Protein AF-A0A2G9SJ31-F1 (afdb_monomer_lite)

Structure (mmCIF, N/CA/C/O backbone):
data_AF-A0A2G9SJ31-F1
#
_entry.id   AF-A0A2G9SJ31-F1
#
loop_
_atom_site.group_PDB
_atom_site.id
_atom_site.type_symbol
_atom_site.label_atom_id
_atom_site.label_alt_id
_atom_site.label_comp_id
_atom_site.label_asym_id
_atom_site.label_entity_id
_atom_site.label_seq_id
_atom_site.pdbx_PDB_ins_code
_atom_site.Cartn_x
_atom_site.Cartn_y
_atom_site.Cartn_z
_atom_site.occupancy
_atom_site.B_iso_or_equiv
_atom_site.auth_seq_id
_atom_site.auth_comp_id
_atom_site.auth_asym_id
_atom_site.auth_atom_id
_atom_site.pdbx_PDB_model_num
ATOM 1 N N . GLU A 1 1 ? -11.308 41.758 -22.521 1.00 38.72 1 GLU A N 1
ATOM 2 C CA . GLU A 1 1 ? -12.703 41.458 -22.892 1.00 38.72 1 GLU A CA 1
ATOM 3 C C . GLU A 1 1 ? -12.692 40.220 -23.776 1.00 38.72 1 GLU A C 1
ATOM 5 O O . GLU A 1 1 ? -11.863 40.145 -24.676 1.00 38.72 1 GLU A O 1
ATOM 10 N N . LEU A 1 2 ? -13.492 39.211 -23.414 1.00 48.94 2 LEU A N 1
ATOM 11 C CA . LEU A 1 2 ? -13.648 37.948 -24.140 1.00 48.94 2 LEU A CA 1
ATOM 12 C C . LEU A 1 2 ? -14.440 38.181 -25.431 1.00 48.94 2 LEU A C 1
ATOM 14 O O . LEU A 1 2 ? -15.495 38.807 -25.370 1.00 48.94 2 LEU A O 1
ATOM 18 N N . GLY A 1 3 ? -13.997 37.607 -26.551 1.00 57.50 3 GLY A N 1
ATOM 19 C CA . GLY A 1 3 ? -14.828 37.574 -27.757 1.00 57.50 3 GLY A CA 1
ATOM 20 C C . GLY A 1 3 ? -14.099 37.330 -29.072 1.00 57.50 3 GLY A C 1
ATOM 21 O O . GLY A 1 3 ? -14.359 38.058 -30.020 1.00 57.50 3 GLY A O 1
ATOM 22 N N . LYS A 1 4 ? -13.210 36.335 -29.156 1.00 60.62 4 LYS A N 1
ATOM 23 C CA . LYS A 1 4 ? -12.799 35.803 -30.465 1.00 60.62 4 LYS A CA 1
ATOM 24 C C . LYS A 1 4 ? -13.564 34.508 -30.725 1.00 60.62 4 LYS A C 1
ATOM 26 O O . LYS A 1 4 ? -13.595 33.638 -29.852 1.00 60.62 4 LYS A O 1
ATOM 31 N N . ASN A 1 5 ? -14.227 34.415 -31.878 1.00 63.75 5 ASN A N 1
ATOM 32 C CA . ASN A 1 5 ? -14.835 33.179 -32.364 1.00 63.75 5 ASN A CA 1
ATOM 33 C C . ASN A 1 5 ? -13.704 32.237 -32.826 1.00 63.75 5 ASN A C 1
ATOM 35 O O . ASN A 1 5 ? -12.638 32.695 -33.230 1.00 63.75 5 ASN A O 1
ATOM 39 N N . TRP A 1 6 ? -13.907 30.922 -32.756 1.00 59.88 6 TRP A N 1
ATOM 40 C CA . TRP A 1 6 ? -12.911 29.917 -33.155 1.00 59.88 6 TRP A CA 1
ATOM 41 C C . TRP A 1 6 ? -12.457 30.070 -34.615 1.00 59.88 6 TRP A C 1
ATOM 43 O O . TRP A 1 6 ? -11.331 29.715 -34.950 1.00 59.88 6 TRP A O 1
ATOM 53 N N . GLU A 1 7 ? -13.311 30.640 -35.463 1.00 57.91 7 GLU A N 1
ATOM 54 C CA . GLU A 1 7 ? -13.006 30.972 -36.860 1.00 57.91 7 GLU A CA 1
ATOM 55 C C . GLU A 1 7 ? -12.033 32.157 -36.987 1.00 57.91 7 GLU A C 1
ATOM 57 O O . GLU A 1 7 ? -11.194 32.163 -37.885 1.00 57.91 7 GLU A O 1
ATOM 62 N N . ASP A 1 8 ? -12.073 33.115 -36.054 1.00 60.56 8 ASP A N 1
ATOM 63 C CA . ASP A 1 8 ? -11.160 34.264 -36.046 1.00 60.56 8 ASP A CA 1
ATOM 64 C C . ASP A 1 8 ? -9.737 33.834 -35.666 1.00 60.56 8 ASP A C 1
ATOM 66 O O . ASP A 1 8 ? -8.768 34.332 -36.235 1.00 60.56 8 ASP A O 1
ATOM 70 N N . VAL A 1 9 ? -9.614 32.860 -34.754 1.00 61.62 9 VAL A N 1
ATOM 71 C CA . VAL A 1 9 ? -8.330 32.308 -34.279 1.00 61.62 9 VAL A CA 1
ATOM 72 C C . VAL A 1 9 ? -7.565 31.595 -35.401 1.00 61.62 9 VAL A C 1
ATOM 74 O O . VAL A 1 9 ? -6.343 31.637 -35.424 1.00 61.62 9 VAL A O 1
ATOM 77 N N . GLN A 1 10 ? -8.259 30.974 -36.361 1.00 58.94 10 GLN A N 1
ATOM 78 C CA . GLN A 1 10 ? -7.611 30.286 -37.491 1.00 58.94 10 GLN A CA 1
ATOM 79 C C . GLN A 1 10 ? -7.103 31.231 -38.584 1.00 58.94 10 GLN A C 1
ATOM 81 O O . GLN A 1 10 ? -6.327 30.816 -39.442 1.00 58.94 10 GLN A O 1
ATOM 86 N N . SER A 1 11 ? -7.581 32.475 -38.592 1.00 59.50 11 SER A N 1
ATOM 87 C CA . SER A 1 11 ? -7.219 33.473 -39.601 1.00 59.50 11 SER A CA 1
ATOM 88 C C . SER A 1 11 ? -6.016 34.332 -39.205 1.00 59.50 11 SER A C 1
ATOM 90 O O . SER A 1 11 ? -5.542 35.126 -40.020 1.00 59.50 11 SER A O 1
ATOM 92 N N . GLU A 1 12 ? -5.525 34.187 -37.970 1.00 59.38 12 GLU A N 1
ATOM 93 C CA . GLU A 1 12 ? -4.325 34.881 -37.514 1.00 59.38 12 GLU A CA 1
ATOM 94 C C . GLU A 1 12 ? -3.106 34.309 -38.260 1.00 59.38 12 GLU A C 1
ATOM 96 O O . GLU A 1 12 ? -2.851 33.109 -38.255 1.00 59.38 12 GLU A O 1
ATOM 101 N N . ASP A 1 13 ? -2.388 35.172 -38.985 1.00 58.53 13 ASP A N 1
ATOM 102 C CA . ASP A 1 13 ? -1.171 34.802 -39.710 1.00 58.53 13 ASP A CA 1
ATOM 103 C C . ASP A 1 13 ? -0.061 34.547 -38.680 1.00 58.53 13 ASP A C 1
ATOM 105 O O . ASP A 1 13 ? 0.542 35.486 -38.156 1.00 58.53 13 ASP A O 1
ATOM 109 N N . ASP A 1 14 ? 0.216 33.270 -38.396 1.00 59.69 14 ASP A N 1
ATOM 110 C CA . ASP A 1 14 ? 1.249 32.795 -37.454 1.00 59.69 14 ASP A CA 1
ATOM 111 C C . ASP A 1 14 ? 2.665 33.337 -37.754 1.00 59.69 14 ASP A C 1
ATOM 113 O O . ASP A 1 14 ? 3.601 33.179 -36.972 1.00 59.69 14 ASP A O 1
ATOM 117 N N . ARG A 1 15 ? 2.847 34.013 -38.893 1.00 59.69 15 ARG A N 1
ATOM 118 C CA . ARG A 1 15 ? 4.118 34.563 -39.379 1.00 59.69 15 ARG A CA 1
ATOM 119 C C . ARG A 1 15 ? 4.581 35.840 -38.669 1.00 59.69 15 ARG A C 1
ATOM 121 O O . ARG A 1 15 ? 5.648 36.351 -39.005 1.00 59.69 15 ARG A O 1
ATOM 128 N N . ALA A 1 16 ? 3.817 36.370 -37.711 1.00 54.00 16 ALA A N 1
ATOM 129 C CA . ALA A 1 16 ? 4.188 37.562 -36.936 1.00 54.00 16 ALA A CA 1
ATOM 130 C C . ALA A 1 16 ? 4.868 37.262 -35.583 1.00 54.00 16 ALA A C 1
ATOM 132 O O . ALA A 1 16 ? 5.152 38.193 -34.826 1.00 54.00 16 ALA A O 1
ATOM 133 N N . LEU A 1 17 ? 5.166 35.997 -35.274 1.00 54.62 17 LEU A N 1
ATOM 134 C CA . LEU A 1 17 ? 6.068 35.630 -34.181 1.00 54.62 17 LEU A CA 1
ATOM 135 C C . LEU A 1 17 ? 7.467 35.433 -34.762 1.00 54.62 17 LEU A C 1
ATOM 137 O O . LEU A 1 17 ? 7.833 34.357 -35.223 1.00 54.62 17 LEU A O 1
ATOM 141 N N . GLY A 1 18 ? 8.226 36.527 -34.813 1.00 48.00 18 GLY A N 1
ATOM 142 C CA . GLY A 1 18 ? 9.620 36.488 -35.227 1.00 48.00 18 GLY A CA 1
ATOM 143 C C . GLY A 1 18 ? 10.419 35.565 -34.315 1.00 48.00 18 GLY A C 1
ATOM 144 O O . GLY A 1 18 ? 10.498 35.835 -33.124 1.00 48.00 18 GLY A O 1
ATOM 145 N N . ASP A 1 19 ? 10.982 34.510 -34.905 1.00 52.47 19 ASP A N 1
ATOM 146 C CA . ASP A 1 19 ? 12.214 33.812 -34.514 1.00 52.47 19 ASP A CA 1
ATOM 147 C C . ASP A 1 19 ? 12.512 33.759 -33.005 1.00 52.47 19 ASP A C 1
ATOM 149 O O . ASP A 1 19 ? 13.609 34.071 -32.542 1.00 52.47 19 ASP A O 1
ATOM 153 N N . THR A 1 20 ? 11.524 33.381 -32.198 1.00 52.25 20 THR A N 1
ATOM 154 C CA . THR A 1 20 ? 11.790 32.908 -30.846 1.00 52.25 20 THR A CA 1
ATOM 155 C C . THR A 1 20 ? 11.896 31.408 -30.945 1.00 52.25 20 THR A C 1
ATOM 157 O O . THR A 1 20 ? 10.883 30.725 -30.835 1.00 52.25 20 THR A O 1
ATOM 160 N N . ASN A 1 21 ? 13.125 30.968 -31.228 1.00 53.50 21 ASN A N 1
ATOM 161 C CA . ASN A 1 21 ? 13.716 29.715 -30.781 1.00 53.50 21 ASN A CA 1
ATOM 162 C C . ASN A 1 21 ? 12.685 28.590 -30.690 1.00 53.50 21 ASN A C 1
ATOM 164 O O . ASN A 1 21 ? 12.008 28.478 -29.669 1.00 53.50 21 ASN A O 1
ATOM 168 N N . GLU A 1 22 ? 12.572 27.784 -31.749 1.00 55.56 22 GLU A N 1
ATOM 169 C CA . GLU A 1 22 ? 12.001 26.442 -31.661 1.00 55.56 22 GLU A CA 1
ATOM 170 C C . GLU A 1 22 ? 12.669 25.768 -30.456 1.00 55.56 22 GLU A C 1
ATOM 172 O O . GLU A 1 22 ? 13.814 25.333 -30.549 1.00 55.56 22 GLU A O 1
ATOM 177 N N . GLU A 1 23 ? 12.027 25.836 -29.282 1.00 55.75 23 GLU A N 1
ATOM 178 C CA . GLU A 1 23 ? 12.586 25.311 -28.046 1.00 55.75 23 GLU A CA 1
ATOM 179 C C . GLU A 1 23 ? 12.825 23.837 -28.309 1.00 55.75 23 GLU A C 1
ATOM 181 O O . GLU A 1 23 ? 11.893 23.079 -28.573 1.00 55.75 23 GLU A O 1
ATOM 186 N N . ASP A 1 24 ? 14.102 23.489 -28.363 1.00 58.34 24 ASP A N 1
ATOM 187 C CA . ASP A 1 24 ? 14.594 22.202 -28.788 1.00 58.34 24 ASP A CA 1
ATOM 188 C C . ASP A 1 24 ? 14.097 21.137 -27.804 1.00 58.34 24 ASP A C 1
ATOM 190 O O . ASP A 1 24 ? 14.702 20.868 -26.768 1.00 58.34 24 ASP A O 1
ATOM 194 N N . TRP A 1 25 ? 12.948 20.527 -28.111 1.00 66.06 25 TRP A N 1
ATOM 195 C CA . TRP A 1 25 ? 12.391 19.411 -27.346 1.00 66.06 25 TRP A CA 1
ATOM 196 C C . TRP A 1 25 ? 13.273 18.145 -27.448 1.00 66.06 25 TRP A C 1
ATOM 198 O O . TRP A 1 25 ? 12.837 17.073 -27.027 1.00 66.06 25 TRP A O 1
ATOM 208 N N . SER A 1 26 ? 14.494 18.227 -27.995 1.00 62.78 26 SER A N 1
ATOM 209 C CA . SER A 1 26 ? 15.474 17.138 -27.979 1.00 62.78 26 SER A CA 1
ATOM 210 C C . SER A 1 26 ? 16.336 17.081 -26.709 1.00 62.78 26 SER A C 1
ATOM 212 O O . SER A 1 26 ? 16.885 16.020 -26.420 1.00 62.78 26 SER A O 1
ATOM 214 N N . ASP A 1 27 ? 16.358 18.144 -25.892 1.00 68.69 27 ASP A N 1
ATOM 215 C CA . ASP A 1 27 ? 17.106 18.206 -24.619 1.00 68.69 27 ASP A CA 1
ATOM 216 C C . ASP A 1 27 ? 16.353 17.589 -23.415 1.00 68.69 27 ASP A C 1
ATOM 218 O O . ASP A 1 27 ? 16.812 17.656 -22.270 1.00 68.69 27 ASP A O 1
ATOM 222 N N . TRP A 1 28 ? 15.187 16.965 -23.632 1.00 75.75 28 TRP A N 1
ATOM 223 C CA . TRP A 1 28 ? 14.471 16.258 -22.565 1.00 75.75 28 TRP A CA 1
ATOM 224 C C . TRP A 1 28 ? 15.181 14.949 -22.220 1.00 75.75 28 TRP A C 1
ATOM 226 O O . TRP A 1 28 ? 14.926 13.900 -22.808 1.00 75.75 28 TRP A O 1
ATOM 236 N N . GLU A 1 29 ? 16.057 15.003 -21.220 1.00 73.75 29 GLU A N 1
ATOM 237 C CA . GLU A 1 29 ? 16.603 13.801 -20.600 1.00 73.75 29 GLU A CA 1
ATOM 238 C C . GLU A 1 29 ? 15.486 13.028 -19.881 1.00 73.75 29 GLU A C 1
ATOM 240 O O . GLU A 1 29 ? 14.790 13.558 -19.006 1.00 73.75 29 GLU A O 1
ATOM 245 N N . GLU A 1 30 ? 15.322 11.748 -20.227 1.00 72.50 30 GLU A N 1
ATOM 246 C CA . GLU A 1 30 ? 14.461 10.831 -19.482 1.00 72.50 30 GLU A CA 1
ATOM 247 C C . GLU A 1 30 ? 15.026 10.651 -18.067 1.00 72.50 30 GLU A C 1
ATOM 249 O O . GLU A 1 30 ? 15.905 9.823 -17.812 1.00 72.50 30 GLU A O 1
ATOM 254 N N . LEU A 1 31 ? 14.527 11.449 -17.121 1.00 72.62 31 LEU A N 1
ATOM 255 C CA . LEU A 1 31 ? 14.853 11.262 -15.716 1.00 72.62 31 LEU A CA 1
ATOM 256 C C . LEU A 1 31 ? 14.370 9.873 -15.271 1.00 72.62 31 LEU A C 1
ATOM 258 O O . LEU A 1 31 ? 13.234 9.492 -15.574 1.00 72.62 31 LEU A O 1
ATOM 262 N N . PRO A 1 32 ? 15.186 9.116 -14.515 1.00 72.25 32 PRO A N 1
ATOM 263 C CA . PRO A 1 32 ? 14.784 7.807 -14.031 1.00 72.25 32 PRO A CA 1
ATOM 264 C C . PRO A 1 32 ? 13.502 7.921 -13.199 1.00 72.25 32 PRO A C 1
ATOM 266 O O . PRO A 1 32 ? 13.442 8.636 -12.195 1.00 72.25 32 PRO A O 1
ATOM 269 N N . VAL A 1 33 ? 12.457 7.214 -13.632 1.00 81.38 33 VAL A N 1
ATOM 270 C CA . VAL A 1 33 ? 11.170 7.178 -12.936 1.00 81.38 33 VAL A CA 1
ATOM 271 C C . VAL A 1 33 ? 11.270 6.176 -11.793 1.00 81.38 33 VAL A C 1
ATOM 273 O O . VAL A 1 33 ? 11.397 4.974 -12.015 1.00 81.38 33 VAL A O 1
ATOM 276 N N . PHE A 1 34 ? 11.184 6.666 -10.559 1.00 89.56 34 PHE A N 1
ATOM 277 C CA . PHE A 1 34 ? 11.168 5.818 -9.372 1.00 89.56 34 PHE A CA 1
ATOM 278 C C . PHE A 1 34 ? 9.743 5.575 -8.884 1.00 89.56 34 PHE A C 1
ATOM 280 O O . PHE A 1 34 ? 8.918 6.491 -8.806 1.00 89.56 34 PHE A O 1
ATOM 287 N N . ALA A 1 35 ? 9.464 4.338 -8.485 1.00 91.81 35 ALA A N 1
ATOM 288 C CA . ALA A 1 35 ? 8.227 3.999 -7.802 1.00 91.81 35 ALA A CA 1
ATOM 289 C C . ALA A 1 35 ? 8.414 4.133 -6.281 1.00 91.81 35 ALA A C 1
ATOM 291 O O . ALA A 1 35 ? 9.434 3.726 -5.722 1.00 91.81 35 ALA A O 1
ATOM 292 N N . VAL A 1 36 ? 7.418 4.715 -5.608 1.00 94.88 36 VAL A N 1
ATOM 293 C CA . VAL A 1 36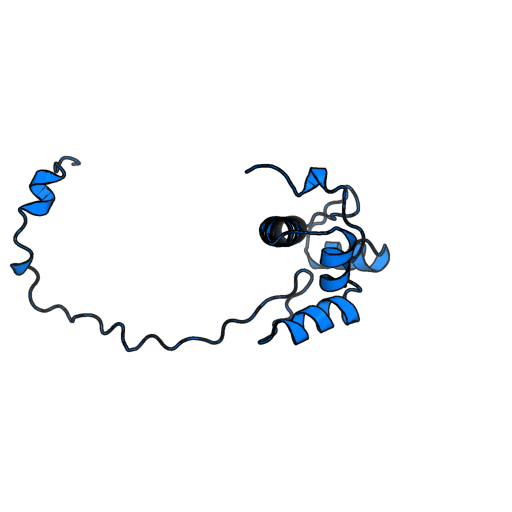 ? 7.429 4.969 -4.156 1.00 94.88 36 VAL A CA 1
ATOM 294 C C . VAL A 1 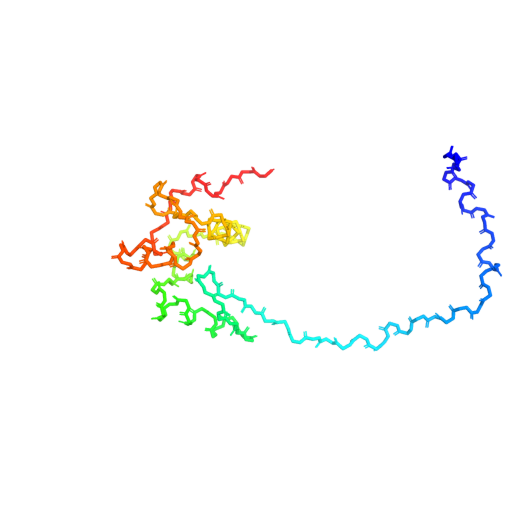36 ? 6.590 3.917 -3.438 1.00 94.88 36 VAL A C 1
ATOM 296 O O . VAL A 1 36 ? 5.505 3.558 -3.910 1.00 94.88 36 VAL A O 1
ATOM 299 N N . CYS A 1 37 ? 7.067 3.454 -2.284 1.00 97.50 37 CYS A N 1
ATOM 300 C CA . CYS A 1 37 ? 6.337 2.535 -1.417 1.00 97.50 37 CYS A CA 1
ATOM 301 C C . CYS A 1 37 ? 4.984 3.126 -0.993 1.00 97.50 37 CYS A C 1
ATOM 303 O O . CYS A 1 37 ? 4.814 4.337 -0.858 1.00 97.50 37 CYS A O 1
ATOM 305 N N . LEU A 1 38 ? 3.993 2.259 -0.771 1.00 96.81 38 LEU A N 1
ATOM 306 C CA . LEU A 1 38 ? 2.663 2.683 -0.326 1.00 96.81 38 LEU A CA 1
ATOM 307 C C . LEU A 1 38 ? 2.652 3.176 1.127 1.00 96.81 38 LEU A C 1
ATOM 309 O O . LEU A 1 38 ? 1.781 3.967 1.481 1.00 96.81 38 LEU A O 1
ATOM 313 N N . PHE A 1 39 ? 3.601 2.719 1.946 1.00 97.19 39 PHE A N 1
ATOM 314 C CA . PHE A 1 39 ? 3.575 2.875 3.403 1.00 97.19 39 PHE A CA 1
ATOM 315 C C . PHE A 1 39 ? 4.748 3.695 3.959 1.00 97.19 39 PHE A C 1
ATOM 317 O O . PHE A 1 39 ? 4.693 4.119 5.107 1.00 97.19 39 PHE A O 1
ATOM 324 N N . CYS A 1 40 ? 5.792 3.960 3.171 1.00 95.94 40 CYS A N 1
ATOM 325 C CA . CYS A 1 40 ? 6.938 4.764 3.601 1.00 95.94 40 CYS A CA 1
ATOM 326 C C . CYS A 1 40 ? 7.588 5.513 2.426 1.00 95.94 40 CYS A C 1
ATOM 328 O O . CYS A 1 40 ? 7.161 5.385 1.281 1.00 95.94 40 CYS A O 1
ATOM 330 N N . ASP A 1 41 ? 8.650 6.271 2.705 1.00 96.00 41 ASP A N 1
ATOM 331 C CA . ASP A 1 41 ? 9.336 7.110 1.712 1.00 96.00 41 ASP A CA 1
ATOM 332 C C . ASP A 1 41 ? 10.376 6.348 0.862 1.00 96.00 41 ASP A C 1
ATOM 334 O O . ASP A 1 41 ? 11.117 6.953 0.084 1.00 96.00 41 ASP A O 1
ATOM 338 N N . LYS A 1 42 ? 10.455 5.012 0.984 1.00 96.69 42 LYS A N 1
ATOM 339 C CA . LYS A 1 42 ? 11.363 4.192 0.172 1.00 96.69 42 LYS A CA 1
ATOM 340 C C . LYS A 1 42 ? 10.975 4.274 -1.304 1.00 96.69 42 LYS A C 1
ATOM 342 O O . LYS A 1 42 ? 9.824 4.047 -1.676 1.00 96.69 42 LYS A O 1
ATOM 347 N N . GLN A 1 43 ? 11.980 4.527 -2.135 1.00 96.25 43 GLN A N 1
ATOM 348 C CA . GLN A 1 43 ? 11.889 4.513 -3.591 1.00 96.25 43 GLN A CA 1
ATOM 349 C C . GLN A 1 43 ? 12.660 3.320 -4.161 1.00 96.25 43 GLN A C 1
ATOM 351 O O . GLN A 1 43 ? 13.636 2.862 -3.552 1.00 96.25 43 GLN A O 1
ATOM 356 N N . ALA A 1 44 ? 12.223 2.831 -5.316 1.00 95.31 44 ALA A N 1
ATOM 357 C CA . ALA A 1 44 ? 12.877 1.759 -6.056 1.00 95.31 44 ALA A CA 1
ATOM 358 C C . ALA A 1 44 ? 12.846 2.040 -7.563 1.00 95.31 44 ALA A C 1
ATOM 360 O O . ALA A 1 44 ? 11.891 2.636 -8.068 1.00 95.31 44 ALA A O 1
ATOM 361 N N . ALA A 1 45 ? 13.900 1.612 -8.261 1.00 92.31 45 ALA A N 1
ATOM 362 C CA . ALA A 1 45 ? 14.013 1.750 -9.713 1.00 92.31 45 ALA A CA 1
ATOM 363 C C . ALA A 1 45 ? 13.255 0.635 -10.447 1.00 92.31 45 ALA A C 1
ATOM 365 O O . ALA A 1 45 ? 12.853 0.804 -11.594 1.00 92.31 45 ALA A O 1
ATOM 366 N N . THR A 1 46 ? 13.047 -0.503 -9.780 1.00 92.81 46 THR A N 1
ATOM 367 C CA . THR A 1 46 ? 12.344 -1.659 -10.342 1.00 92.81 46 THR A CA 1
ATOM 368 C C . THR A 1 46 ? 11.104 -2.018 -9.528 1.00 92.81 46 THR A C 1
ATOM 370 O O . THR A 1 46 ? 11.005 -1.746 -8.325 1.00 92.81 46 THR A O 1
ATOM 373 N N . ASN A 1 47 ? 10.138 -2.660 -10.187 1.00 91.56 47 ASN A N 1
ATOM 374 C CA . ASN A 1 47 ? 8.936 -3.148 -9.515 1.00 91.56 47 ASN A CA 1
ATOM 375 C C . ASN A 1 47 ? 9.271 -4.275 -8.534 1.00 91.56 47 ASN A C 1
ATOM 377 O O . ASN A 1 47 ? 8.676 -4.347 -7.463 1.00 91.56 47 ASN A O 1
ATOM 381 N N . GLU A 1 48 ? 10.218 -5.143 -8.879 1.00 95.06 48 GLU A N 1
ATOM 382 C CA . GLU A 1 48 ? 10.642 -6.287 -8.074 1.00 95.06 48 GLU A CA 1
ATOM 383 C C . GLU A 1 48 ? 11.214 -5.833 -6.729 1.00 95.06 48 GLU A C 1
ATOM 385 O O . GLU A 1 48 ? 10.800 -6.339 -5.685 1.00 95.06 48 GLU A O 1
ATOM 390 N N . GLU A 1 49 ? 12.094 -4.829 -6.738 1.00 96.44 49 GLU A N 1
ATOM 391 C CA . GLU A 1 49 ? 12.640 -4.223 -5.520 1.00 96.44 49 GLU A CA 1
ATOM 392 C C . GLU A 1 49 ? 11.542 -3.608 -4.651 1.00 96.44 49 GLU A C 1
ATOM 394 O O . GLU A 1 49 ? 11.538 -3.792 -3.431 1.00 96.44 49 GLU A O 1
ATOM 399 N N . LEU A 1 50 ? 10.587 -2.897 -5.262 1.00 97.06 50 LEU A N 1
ATOM 400 C CA . LEU A 1 50 ? 9.507 -2.262 -4.512 1.00 97.06 50 LEU A CA 1
ATOM 401 C C . LEU A 1 50 ? 8.558 -3.288 -3.886 1.00 97.06 50 LEU A C 1
ATOM 403 O O . LEU A 1 50 ? 8.150 -3.143 -2.733 1.00 97.06 50 LEU A O 1
ATOM 407 N N . LEU A 1 51 ? 8.201 -4.324 -4.646 1.00 96.69 51 LEU A N 1
ATOM 408 C CA . LEU A 1 51 ? 7.344 -5.415 -4.186 1.00 96.69 51 LEU A CA 1
ATOM 409 C C . LEU A 1 51 ? 8.025 -6.215 -3.072 1.00 96.69 51 LEU A C 1
ATOM 411 O O . LEU A 1 51 ? 7.373 -6.516 -2.073 1.00 96.69 51 LEU A O 1
ATOM 415 N N . GLY A 1 52 ? 9.323 -6.501 -3.212 1.00 97.75 52 GLY A N 1
ATOM 416 C CA . GLY A 1 52 ? 10.131 -7.125 -2.165 1.00 97.75 52 GLY A CA 1
ATOM 417 C C . GLY A 1 52 ? 10.155 -6.278 -0.897 1.00 97.75 52 GLY A C 1
ATOM 418 O O . GLY A 1 52 ? 9.824 -6.764 0.177 1.00 97.75 52 GLY A O 1
ATOM 419 N N . HIS A 1 53 ? 10.406 -4.973 -1.023 1.00 98.06 53 HIS A N 1
ATOM 420 C CA . HIS A 1 53 ? 10.374 -4.053 0.112 1.00 98.06 53 HIS A CA 1
ATOM 421 C C . HIS A 1 53 ? 9.013 -4.035 0.833 1.00 98.06 53 HIS A C 1
ATOM 423 O O . HIS A 1 53 ? 8.970 -4.146 2.059 1.00 98.06 53 HIS A O 1
ATOM 429 N N . MET A 1 54 ? 7.900 -3.932 0.097 1.00 97.69 54 MET A N 1
ATOM 430 C CA . MET A 1 54 ? 6.559 -3.962 0.698 1.00 97.69 54 MET A CA 1
ATOM 431 C C . MET A 1 54 ? 6.278 -5.288 1.415 1.00 97.69 54 MET A C 1
ATOM 433 O O . MET A 1 54 ? 5.666 -5.294 2.482 1.00 97.69 54 MET A O 1
ATOM 437 N N . LYS A 1 55 ? 6.761 -6.406 0.870 1.00 97.44 55 LYS A N 1
ATOM 438 C CA . LYS A 1 55 ? 6.608 -7.727 1.478 1.00 97.44 55 LYS A CA 1
ATOM 439 C C . LYS A 1 55 ? 7.463 -7.903 2.733 1.00 97.44 55 LYS A C 1
ATOM 441 O O . LYS A 1 55 ?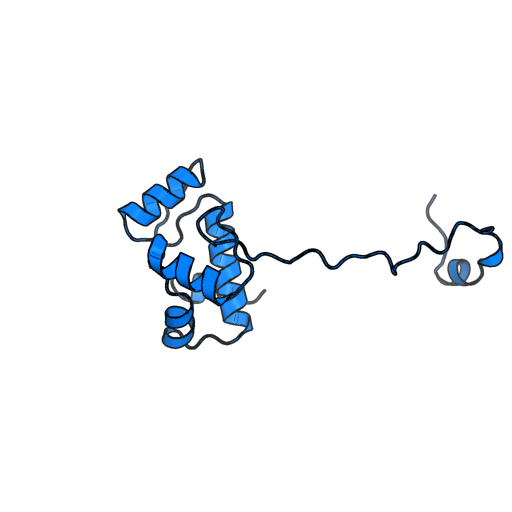 6.951 -8.371 3.746 1.00 97.44 55 LYS A O 1
ATOM 446 N N . ASP A 1 56 ? 8.732 -7.527 2.678 1.00 96.94 56 ASP A N 1
ATOM 447 C CA . ASP A 1 56 ? 9.698 -7.848 3.729 1.00 96.94 56 ASP A CA 1
ATOM 448 C C . ASP A 1 56 ? 9.621 -6.870 4.905 1.00 96.94 56 ASP A C 1
ATOM 450 O O . ASP A 1 56 ? 9.726 -7.287 6.056 1.00 96.94 56 ASP A O 1
ATOM 454 N N . ILE A 1 57 ? 9.404 -5.579 4.627 1.00 96.62 57 ILE A N 1
ATOM 455 C CA . ILE A 1 57 ? 9.360 -4.527 5.655 1.00 96.62 57 ILE A CA 1
ATOM 456 C C . ILE A 1 57 ? 7.943 -4.309 6.180 1.00 96.62 57 ILE A C 1
ATOM 458 O O . ILE A 1 57 ? 7.751 -4.135 7.377 1.00 96.62 57 ILE A O 1
ATOM 462 N N . HIS A 1 58 ? 6.947 -4.323 5.293 1.00 95.94 58 HIS A N 1
ATOM 463 C CA . HIS A 1 58 ? 5.566 -3.988 5.651 1.00 95.94 58 HIS A CA 1
ATOM 464 C C . HIS A 1 58 ? 4.639 -5.208 5.706 1.00 95.94 58 HIS A C 1
ATOM 466 O O . HIS A 1 58 ? 3.445 -5.056 5.958 1.00 95.94 58 HIS A O 1
ATOM 472 N N . HIS A 1 59 ? 5.156 -6.419 5.465 1.00 95.19 59 HIS A N 1
ATOM 473 C CA . HIS A 1 59 ? 4.359 -7.652 5.411 1.00 95.19 59 HIS A CA 1
ATOM 474 C C . HIS A 1 59 ? 3.165 -7.558 4.442 1.00 95.19 59 HIS A C 1
ATOM 476 O O . HIS A 1 59 ? 2.125 -8.190 4.636 1.00 95.19 59 HIS A O 1
ATOM 482 N N . PHE A 1 60 ? 3.329 -6.772 3.373 1.00 96.81 60 PHE A N 1
ATOM 483 C CA . PHE A 1 60 ? 2.320 -6.511 2.355 1.00 96.81 60 PHE A CA 1
ATOM 484 C C . PHE A 1 60 ? 2.703 -7.162 1.023 1.00 96.81 60 PHE A C 1
ATOM 486 O O . PHE A 1 60 ? 3.399 -6.577 0.191 1.00 96.81 60 PHE A O 1
ATOM 493 N N . ASP A 1 61 ? 2.229 -8.389 0.800 1.00 96.75 61 ASP A N 1
ATOM 494 C CA . ASP A 1 61 ? 2.463 -9.116 -0.451 1.00 96.75 61 ASP A CA 1
ATOM 495 C C . ASP A 1 61 ? 1.410 -8.743 -1.508 1.00 96.75 61 ASP A C 1
ATOM 497 O O . ASP A 1 61 ? 0.389 -9.414 -1.690 1.00 96.75 61 ASP A O 1
ATOM 501 N N . LEU A 1 62 ? 1.658 -7.634 -2.213 1.00 95.81 62 LEU A N 1
ATOM 502 C CA . LEU A 1 62 ? 0.752 -7.132 -3.247 1.00 95.81 62 LEU A CA 1
ATOM 503 C C . LEU A 1 62 ? 0.537 -8.147 -4.383 1.00 95.81 62 LEU A C 1
ATOM 505 O O . LEU A 1 62 ? -0.564 -8.226 -4.922 1.00 95.81 62 LEU A O 1
ATOM 509 N N . GLN A 1 63 ? 1.556 -8.926 -4.757 1.00 95.81 63 GLN A N 1
ATOM 510 C CA . GLN A 1 63 ? 1.414 -9.935 -5.814 1.00 95.81 63 GLN A CA 1
ATOM 511 C C . GLN A 1 63 ? 0.462 -11.047 -5.381 1.00 95.81 63 GLN A C 1
ATOM 513 O O . GLN A 1 63 ? -0.474 -11.373 -6.112 1.00 95.81 63 GLN A O 1
ATOM 518 N N . LYS A 1 64 ? 0.635 -11.562 -4.160 1.00 96.44 64 LYS A N 1
ATOM 519 C CA . LYS A 1 64 ? -0.276 -12.551 -3.586 1.00 96.44 64 LYS A CA 1
ATOM 520 C C . LYS A 1 64 ? -1.710 -12.028 -3.509 1.00 96.44 64 LYS A C 1
ATOM 522 O O . LYS A 1 64 ? -2.620 -12.716 -3.955 1.00 96.44 64 LYS A O 1
ATOM 527 N N . ILE A 1 65 ? -1.913 -10.798 -3.037 1.00 96.00 65 ILE A N 1
ATOM 528 C CA . ILE A 1 65 ? -3.242 -10.168 -2.956 1.00 96.00 65 ILE A CA 1
ATOM 529 C C . ILE A 1 65 ? -3.925 -10.109 -4.330 1.00 96.00 65 ILE A C 1
ATOM 531 O O . ILE A 1 65 ? -5.109 -10.426 -4.451 1.00 96.00 65 ILE A O 1
ATOM 535 N N . LYS A 1 66 ? -3.192 -9.709 -5.377 1.00 95.31 66 LYS A N 1
ATOM 536 C CA . LYS A 1 66 ? -3.730 -9.622 -6.744 1.00 95.31 66 LYS A CA 1
ATOM 537 C C . LYS A 1 66 ? -4.228 -10.974 -7.250 1.00 95.31 66 LYS A C 1
ATOM 539 O O . LYS A 1 66 ? -5.289 -11.024 -7.875 1.00 95.31 66 LYS A O 1
ATOM 544 N N . VAL A 1 67 ? -3.466 -12.036 -6.979 1.00 96.50 67 VAL A N 1
ATOM 545 C CA . VAL A 1 67 ? -3.802 -13.414 -7.359 1.00 96.50 67 VAL A CA 1
ATOM 546 C C . VAL A 1 67 ? -4.980 -13.927 -6.536 1.00 96.50 67 VAL A C 1
ATOM 548 O O . VAL A 1 67 ? -5.976 -14.351 -7.116 1.00 96.50 67 VAL A O 1
ATOM 551 N N . ASP A 1 68 ? -4.906 -13.823 -5.208 1.00 96.25 68 ASP A N 1
ATOM 552 C CA . ASP A 1 68 ? -5.917 -14.346 -4.283 1.00 96.25 68 ASP A CA 1
ATOM 553 C C . ASP A 1 68 ? -7.299 -13.699 -4.512 1.00 96.25 68 ASP A C 1
ATOM 555 O O . ASP A 1 68 ? -8.327 -14.361 -4.382 1.00 96.25 68 ASP A O 1
ATOM 559 N N . LEU A 1 69 ? -7.341 -12.418 -4.900 1.00 95.25 69 LEU A N 1
ATOM 560 C CA . LEU A 1 69 ? -8.586 -11.691 -5.185 1.00 95.25 69 LEU A CA 1
ATOM 561 C C . LEU A 1 69 ? -9.012 -11.721 -6.667 1.00 95.25 69 LEU A C 1
ATOM 563 O O . LEU A 1 69 ? -10.070 -11.172 -7.009 1.00 95.25 69 LEU A O 1
ATOM 567 N N . GLY A 1 70 ? -8.201 -12.313 -7.552 1.00 96.81 70 GLY A N 1
ATOM 568 C CA . GLY A 1 70 ? -8.461 -12.374 -8.993 1.00 96.81 70 GLY A CA 1
ATOM 569 C C . GLY A 1 70 ? -8.647 -10.991 -9.630 1.00 96.81 70 GLY A C 1
ATOM 570 O O . GLY A 1 70 ? -9.657 -10.739 -10.289 1.00 96.81 70 GLY A O 1
ATOM 571 N N . LEU A 1 71 ? -7.726 -10.055 -9.372 1.00 96.44 71 LEU A N 1
ATOM 572 C CA . LEU A 1 71 ? -7.875 -8.658 -9.798 1.00 96.44 71 LEU A CA 1
ATOM 573 C C . LEU A 1 71 ? -7.448 -8.440 -11.251 1.00 96.44 71 LEU A C 1
ATOM 575 O O . LEU A 1 71 ? -6.292 -8.677 -11.612 1.00 96.44 71 LEU A O 1
ATOM 579 N N . ASN A 1 72 ? -8.341 -7.865 -12.061 1.00 96.19 72 ASN A N 1
ATOM 580 C CA . ASN A 1 72 ? -7.961 -7.330 -13.369 1.00 96.19 72 ASN A CA 1
ATOM 581 C C . ASN A 1 72 ? -7.126 -6.043 -13.227 1.00 96.19 72 ASN A C 1
ATOM 583 O O . ASN A 1 72 ? -7.079 -5.438 -12.157 1.00 96.19 72 ASN A O 1
ATOM 587 N N . PHE A 1 73 ? -6.490 -5.599 -14.314 1.00 95.38 73 PHE A N 1
ATOM 588 C CA . PHE A 1 73 ? -5.604 -4.428 -14.304 1.00 95.38 73 PHE A CA 1
ATOM 589 C C . PHE A 1 73 ? -6.238 -3.183 -13.657 1.00 95.38 73 PHE A C 1
ATOM 591 O O . PHE A 1 73 ? -5.649 -2.588 -12.756 1.00 95.38 73 PHE A O 1
ATOM 598 N N . TYR A 1 74 ? -7.468 -2.828 -14.040 1.00 95.56 74 TYR A N 1
ATOM 599 C CA . TYR A 1 74 ? -8.158 -1.662 -13.483 1.00 95.56 74 TYR A CA 1
ATOM 600 C C . TYR A 1 74 ? -8.410 -1.797 -11.983 1.00 95.56 74 TYR A C 1
ATOM 602 O O . TYR A 1 74 ? -8.238 -0.839 -11.235 1.00 95.56 74 TYR A O 1
ATOM 610 N N . GLN A 1 75 ? -8.772 -2.988 -11.518 1.00 96.75 75 GLN A N 1
ATOM 611 C CA . GLN A 1 75 ? -8.996 -3.248 -10.096 1.00 96.75 75 GLN A CA 1
ATOM 612 C C . GLN A 1 75 ? -7.699 -3.183 -9.289 1.00 96.75 75 GLN A C 1
ATOM 614 O O . GLN A 1 75 ? -7.710 -2.690 -8.164 1.00 96.75 75 GLN A O 1
ATOM 619 N N . GLN A 1 76 ? -6.571 -3.603 -9.869 1.00 96.50 76 GLN A N 1
ATOM 620 C CA . GLN A 1 76 ? -5.258 -3.422 -9.245 1.00 96.50 76 GLN A CA 1
ATOM 621 C C . GLN A 1 76 ? -4.939 -1.935 -9.062 1.00 96.50 76 GLN A C 1
ATOM 623 O O . GLN A 1 76 ? -4.521 -1.526 -7.979 1.00 96.50 76 GLN A O 1
ATOM 628 N N . VAL A 1 77 ? -5.186 -1.120 -10.093 1.00 95.50 77 VAL A N 1
ATOM 629 C CA . VAL A 1 77 ? -5.007 0.339 -10.028 1.00 95.50 77 VAL A CA 1
ATOM 630 C C . VAL A 1 77 ? -5.921 0.954 -8.964 1.00 95.50 77 VAL A C 1
ATOM 632 O O . VAL A 1 77 ? -5.455 1.748 -8.147 1.00 95.50 77 VAL A O 1
ATOM 635 N N . LYS A 1 78 ? -7.200 0.556 -8.911 1.00 96.69 78 LYS A N 1
ATOM 636 C CA . LYS A 1 78 ? -8.146 1.031 -7.886 1.00 96.69 78 LYS A CA 1
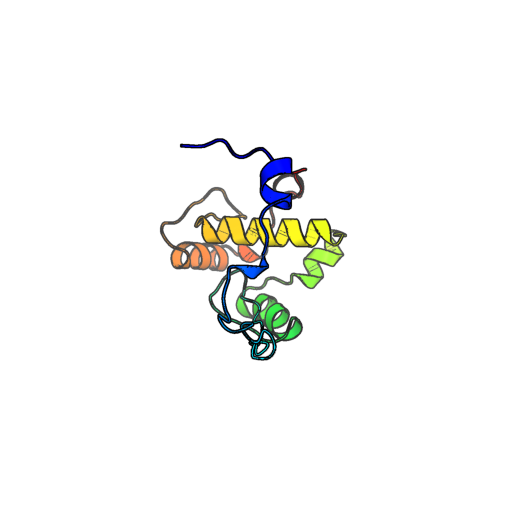ATOM 637 C C . LYS A 1 78 ? -7.687 0.697 -6.469 1.00 96.69 78 LYS A C 1
ATOM 639 O O . LYS A 1 78 ? -7.699 1.582 -5.619 1.00 96.69 78 LYS A O 1
ATOM 644 N N . LEU A 1 79 ? -7.246 -0.537 -6.220 1.00 97.19 79 LEU A N 1
ATOM 645 C CA . LEU A 1 79 ? -6.754 -0.955 -4.906 1.00 97.19 79 LEU A CA 1
ATOM 646 C C . LEU A 1 79 ? -5.542 -0.121 -4.470 1.00 97.19 79 LEU A C 1
ATOM 648 O O . LEU A 1 79 ? -5.517 0.407 -3.359 1.00 97.19 79 LEU A O 1
ATOM 652 N N . VAL A 1 80 ? -4.557 0.044 -5.358 1.00 96.25 80 VAL A N 1
ATOM 653 C CA . VAL A 1 80 ? -3.366 0.860 -5.080 1.00 96.25 80 VAL A CA 1
ATOM 654 C C . VAL A 1 80 ? -3.758 2.307 -4.779 1.00 96.25 80 VAL A C 1
ATOM 656 O O . VAL A 1 80 ? -3.310 2.872 -3.782 1.00 96.25 80 VAL A O 1
ATOM 659 N N . ASN A 1 81 ? -4.635 2.899 -5.589 1.00 96.69 81 ASN A N 1
ATOM 660 C CA . ASN A 1 81 ? -5.103 4.270 -5.385 1.00 96.69 81 ASN A CA 1
ATOM 661 C C . ASN A 1 81 ? -5.896 4.431 -4.088 1.00 96.69 81 ASN A C 1
ATOM 663 O O . ASN A 1 81 ? -5.736 5.435 -3.392 1.00 96.69 81 ASN A O 1
ATOM 667 N N . PHE A 1 82 ? -6.711 3.438 -3.733 1.00 97.38 82 PHE A N 1
ATOM 668 C CA . PHE A 1 82 ? -7.410 3.405 -2.458 1.00 97.38 82 PHE A CA 1
ATOM 669 C C . PHE A 1 82 ? -6.419 3.448 -1.293 1.00 97.38 82 PHE A C 1
ATOM 671 O O . PHE A 1 82 ? -6.521 4.349 -0.461 1.00 97.38 82 PHE A O 1
ATOM 678 N N . ILE A 1 83 ? -5.425 2.553 -1.265 1.00 97.44 83 ILE A N 1
ATOM 679 C CA . ILE A 1 83 ? -4.417 2.513 -0.194 1.00 97.44 83 ILE A CA 1
ATOM 680 C C . ILE A 1 83 ? -3.664 3.845 -0.128 1.00 97.44 83 ILE A C 1
ATOM 682 O O . ILE A 1 83 ? -3.622 4.467 0.933 1.00 97.44 83 ILE A O 1
ATOM 686 N N . ARG A 1 84 ? -3.163 4.351 -1.265 1.00 96.75 84 ARG A N 1
ATOM 687 C CA . ARG A 1 84 ? -2.476 5.656 -1.336 1.00 96.75 84 ARG A CA 1
ATOM 688 C C . ARG A 1 84 ? -3.321 6.778 -0.740 1.00 96.75 84 ARG A C 1
ATOM 690 O O . ARG A 1 84 ? -2.800 7.604 0.007 1.00 96.75 84 ARG A O 1
ATOM 697 N N . ARG A 1 85 ? -4.625 6.803 -1.036 1.00 96.88 85 ARG A N 1
ATOM 698 C CA . ARG A 1 85 ? -5.556 7.796 -0.489 1.00 96.88 85 ARG A CA 1
ATOM 699 C C . ARG A 1 85 ? -5.723 7.653 1.023 1.00 96.88 85 ARG A C 1
ATOM 701 O O . ARG A 1 85 ? -5.705 8.675 1.703 1.00 96.88 85 ARG A O 1
ATOM 708 N N . GLN A 1 86 ? -5.858 6.436 1.552 1.00 97.75 86 GLN A N 1
ATOM 709 C CA . GLN A 1 86 ? -5.976 6.211 3.000 1.00 97.75 86 GLN A CA 1
ATOM 710 C C . GLN A 1 86 ? -4.717 6.683 3.739 1.00 97.75 86 GLN A C 1
ATOM 712 O O . GLN A 1 86 ? -4.819 7.480 4.673 1.00 97.75 86 GLN A O 1
ATOM 717 N N . ILE A 1 87 ? -3.531 6.311 3.241 1.00 97.38 87 ILE A N 1
ATOM 718 C CA . ILE A 1 87 ? -2.251 6.741 3.819 1.00 97.38 87 ILE A CA 1
ATOM 719 C C . ILE A 1 87 ? -2.080 8.262 3.730 1.00 97.38 87 ILE A C 1
ATOM 721 O O . ILE A 1 87 ? -1.700 8.904 4.708 1.00 97.38 87 ILE A O 1
ATOM 725 N N . HIS A 1 88 ? -2.412 8.873 2.589 1.00 96.88 88 HIS A N 1
ATOM 726 C CA . HIS A 1 88 ? -2.353 10.328 2.424 1.00 96.88 88 HIS A CA 1
ATOM 727 C C . HIS A 1 88 ? -3.302 11.075 3.376 1.00 96.88 88 HIS A C 1
ATOM 729 O O . HIS A 1 88 ? -2.966 12.151 3.859 1.00 96.88 88 HIS A O 1
ATOM 735 N N . GLN A 1 89 ? -4.471 10.503 3.674 1.00 97.62 89 GLN A N 1
ATOM 736 C CA . GLN A 1 89 ? -5.463 11.085 4.584 1.00 97.62 89 GLN A CA 1
ATOM 737 C C . GLN A 1 89 ? -5.226 10.744 6.064 1.00 97.62 89 GLN A C 1
ATOM 739 O O . GLN A 1 89 ? -6.067 11.094 6.903 1.00 97.62 89 GLN A O 1
ATOM 744 N N . CYS A 1 90 ? -4.117 10.069 6.383 1.00 98.12 90 CYS A N 1
ATOM 745 C CA . CYS A 1 90 ? -3.798 9.553 7.713 1.00 98.12 90 CYS A CA 1
ATOM 746 C C . CYS A 1 90 ? -4.935 8.687 8.294 1.00 98.12 90 CYS A C 1
ATOM 748 O O . CYS A 1 90 ? -5.267 8.795 9.474 1.00 98.12 90 CYS A O 1
ATOM 750 N N . ARG A 1 91 ? -5.575 7.859 7.459 1.00 98.00 91 ARG A N 1
ATOM 751 C CA . ARG A 1 91 ? -6.651 6.936 7.850 1.00 98.00 91 ARG A CA 1
ATOM 752 C C . ARG A 1 91 ? -6.186 5.492 7.727 1.00 98.00 91 ARG A C 1
ATOM 754 O O . ARG A 1 91 ? -5.573 5.122 6.729 1.00 98.00 91 ARG A O 1
ATOM 761 N N . CYS A 1 92 ? -6.504 4.679 8.728 1.00 97.75 92 CYS A N 1
ATOM 762 C CA . CYS A 1 92 ? -6.288 3.241 8.640 1.00 97.75 92 CYS A CA 1
ATOM 763 C C . CYS A 1 92 ? -7.310 2.625 7.680 1.00 97.75 92 CYS A C 1
ATOM 765 O O . CYS A 1 92 ? -8.479 2.997 7.690 1.00 97.75 92 CYS A O 1
ATOM 767 N N . HIS A 1 93 ? -6.882 1.681 6.841 1.00 95.56 93 HIS A N 1
ATOM 768 C CA . HIS A 1 93 ? -7.805 0.924 5.988 1.00 95.56 93 HIS A CA 1
ATOM 769 C C . HIS A 1 93 ? -8.325 -0.362 6.642 1.00 95.56 93 HIS A C 1
ATOM 771 O O . HIS A 1 93 ? -9.281 -0.945 6.138 1.00 95.56 93 HIS A O 1
ATOM 777 N N . GLY A 1 94 ? -7.714 -0.798 7.748 1.00 94.12 94 GLY A N 1
ATOM 778 C CA . GLY A 1 94 ? -8.147 -1.963 8.524 1.00 94.12 94 GLY A CA 1
ATOM 779 C C . GLY A 1 94 ? -9.116 -1.634 9.666 1.00 94.12 94 GLY A C 1
ATOM 780 O O . GLY A 1 94 ? -9.727 -2.540 10.222 1.00 94.12 94 GLY A O 1
ATOM 781 N N . CYS A 1 95 ? -9.273 -0.357 10.033 1.00 95.31 95 CYS A N 1
ATOM 782 C CA . CYS A 1 95 ? -10.128 0.077 11.141 1.00 95.31 95 CYS A CA 1
ATOM 783 C C . CYS A 1 95 ? -10.622 1.529 10.930 1.00 95.31 95 CYS A C 1
ATOM 785 O O . CYS A 1 95 ? -10.132 2.212 10.033 1.00 95.31 95 CYS A O 1
ATOM 787 N N . PRO A 1 96 ? -11.576 2.041 11.733 1.00 95.00 96 PRO A N 1
ATOM 788 C CA . PRO A 1 96 ? -12.127 3.388 11.547 1.00 95.00 96 PRO A CA 1
ATOM 789 C C . PRO A 1 96 ? -11.239 4.528 12.090 1.00 95.00 96 PRO A C 1
ATOM 791 O O . PRO A 1 96 ? -11.653 5.688 12.049 1.00 95.00 96 PRO A O 1
ATOM 794 N N . GLU A 1 97 ? -10.049 4.234 12.627 1.00 97.38 97 GLU A N 1
ATOM 795 C CA . GLU A 1 97 ? -9.181 5.238 13.254 1.00 97.38 97 GLU A CA 1
ATOM 796 C C . GLU A 1 97 ? -8.509 6.180 12.238 1.00 97.38 97 GLU A C 1
ATOM 798 O O . GLU A 1 97 ? -8.156 5.811 11.111 1.00 97.38 97 GLU A O 1
ATOM 803 N N . LYS A 1 98 ? -8.300 7.426 12.678 1.00 98.06 98 LYS A N 1
ATOM 804 C CA . LYS A 1 98 ? -7.588 8.480 11.951 1.00 98.06 98 LYS A CA 1
ATOM 805 C C . LYS A 1 98 ? -6.499 9.070 12.847 1.00 98.06 98 LYS A C 1
ATOM 807 O O . LYS A 1 98 ? -6.708 9.234 14.045 1.00 98.06 98 LYS A O 1
ATOM 812 N N . PHE A 1 99 ? -5.384 9.448 12.237 1.00 98.38 99 PHE A N 1
ATOM 813 C CA . PHE A 1 99 ? -4.175 9.918 12.908 1.00 98.38 99 PHE A CA 1
ATOM 814 C C . PHE A 1 99 ? -3.809 11.335 12.468 1.00 98.38 99 PHE A C 1
ATOM 816 O O . PHE A 1 99 ? -4.315 11.837 11.457 1.00 98.38 99 PHE A O 1
ATOM 823 N N . GLN A 1 100 ? -2.935 11.991 13.232 1.00 97.50 100 GLN A N 1
ATOM 824 C CA . GLN A 1 100 ? -2.486 13.350 12.915 1.00 97.50 100 GLN A CA 1
ATOM 825 C C . GLN A 1 100 ? -1.326 13.349 11.919 1.00 97.50 100 GLN A C 1
ATOM 827 O O . GLN A 1 100 ? -1.157 14.305 11.164 1.00 97.50 100 GLN A O 1
ATOM 832 N N . SER A 1 101 ? -0.560 12.258 11.867 1.00 97.81 101 SER A N 1
ATOM 833 C CA . SER A 1 101 ? 0.585 12.104 10.976 1.00 97.81 101 SER A CA 1
ATOM 834 C C . SER A 1 101 ? 0.618 10.729 10.310 1.00 97.81 101 SER A C 1
ATOM 836 O O . SER A 1 101 ? 0.016 9.763 10.787 1.00 97.81 101 SER A O 1
ATOM 838 N N . LYS A 1 102 ? 1.364 10.631 9.202 1.00 96.44 102 LYS A N 1
ATOM 839 C CA . LYS A 1 102 ? 1.635 9.345 8.548 1.00 96.44 102 LYS A CA 1
ATOM 840 C C . LYS A 1 102 ? 2.397 8.407 9.481 1.00 96.44 102 LYS A C 1
ATOM 842 O O . LYS A 1 102 ? 2.049 7.241 9.561 1.00 96.44 102 LYS A O 1
ATOM 847 N N . THR A 1 103 ? 3.382 8.911 10.223 1.00 96.62 103 THR A N 1
ATOM 848 C CA . THR A 1 103 ? 4.183 8.111 11.162 1.00 96.62 103 THR A CA 1
ATOM 849 C C . THR A 1 103 ? 3.316 7.428 12.216 1.00 96.62 103 THR A C 1
ATOM 851 O O . THR A 1 103 ? 3.470 6.231 12.449 1.00 96.62 103 THR A O 1
ATOM 854 N N . GLU A 1 104 ? 2.372 8.159 12.817 1.00 98.06 104 GLU A N 1
ATOM 855 C CA . GLU A 1 104 ? 1.410 7.589 13.770 1.00 98.06 104 GLU A CA 1
ATOM 856 C C . GLU A 1 104 ? 0.545 6.504 13.126 1.00 98.06 104 GLU A C 1
ATOM 858 O O . GLU A 1 104 ? 0.385 5.429 13.702 1.00 98.06 104 GLU A O 1
ATOM 863 N N . LEU A 1 105 ? 0.030 6.765 11.918 1.00 98.31 105 LEU A N 1
ATOM 864 C CA . LEU A 1 105 ? -0.769 5.797 11.171 1.00 98.31 105 LEU A CA 1
ATOM 865 C C . LEU A 1 105 ? 0.022 4.512 10.896 1.00 98.31 105 LEU A C 1
ATOM 867 O O . LEU A 1 105 ? -0.466 3.425 11.191 1.00 98.31 105 LEU A O 1
ATOM 871 N N . ILE A 1 106 ? 1.233 4.622 10.347 1.00 96.88 106 ILE A N 1
ATOM 872 C CA . ILE A 1 106 ? 2.069 3.461 10.025 1.00 96.88 106 ILE A CA 1
ATOM 873 C C . ILE A 1 106 ? 2.416 2.682 11.295 1.00 96.88 106 ILE A C 1
ATOM 875 O O . ILE A 1 106 ? 2.228 1.470 11.325 1.00 96.88 106 ILE A O 1
ATOM 879 N N . THR A 1 107 ? 2.777 3.371 12.383 1.00 96.88 107 THR A N 1
ATOM 880 C CA . THR A 1 107 ? 3.043 2.735 13.686 1.00 96.88 107 THR A CA 1
ATOM 881 C C . THR A 1 107 ? 1.823 1.960 14.197 1.00 96.88 107 THR A C 1
ATOM 883 O O . THR A 1 107 ? 1.953 0.838 14.687 1.00 96.88 107 THR A O 1
ATOM 886 N N . HIS A 1 108 ? 0.617 2.527 14.071 1.00 97.62 108 HIS A N 1
ATOM 887 C CA . HIS A 1 108 ? -0.623 1.816 14.382 1.00 97.62 108 HIS A CA 1
ATOM 888 C C . HIS A 1 108 ? -0.786 0.577 13.492 1.00 97.62 108 HIS A C 1
ATOM 890 O O . HIS A 1 108 ? -1.053 -0.516 13.992 1.00 97.62 108 HIS A O 1
ATOM 896 N N . MET A 1 109 ? -0.622 0.729 12.178 1.00 97.00 109 MET A N 1
ATOM 897 C CA . MET A 1 109 ? -0.856 -0.357 11.231 1.00 97.00 109 MET A CA 1
ATOM 898 C C . MET A 1 109 ? 0.133 -1.512 11.409 1.00 97.00 109 MET A C 1
ATOM 900 O O . MET A 1 109 ? -0.276 -2.662 11.281 1.00 97.00 109 MET A O 1
ATOM 904 N N . GLU A 1 110 ? 1.390 -1.234 11.752 1.00 94.69 110 GLU A N 1
ATOM 905 C CA . GLU A 1 110 ? 2.391 -2.249 12.096 1.00 94.69 110 GLU A CA 1
ATOM 906 C C . GLU A 1 110 ? 2.027 -2.953 13.408 1.00 94.69 110 GLU A C 1
ATOM 908 O O . GLU A 1 110 ? 1.933 -4.180 13.454 1.00 94.69 110 GLU A O 1
ATOM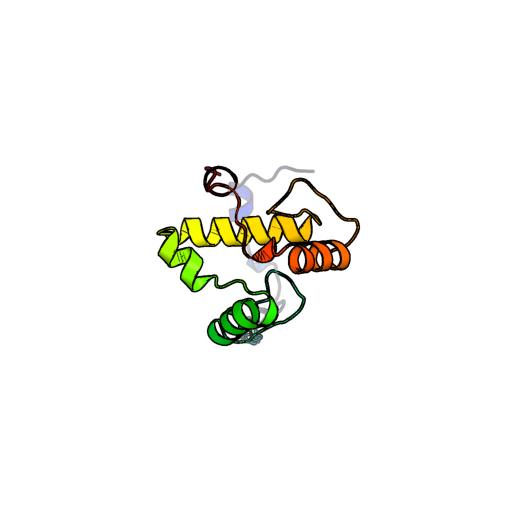 913 N N . LYS A 1 111 ? 1.723 -2.181 14.461 1.00 95.50 111 LYS A N 1
ATOM 914 C CA . LYS A 1 111 ? 1.388 -2.714 15.790 1.00 95.50 111 LYS A CA 1
ATOM 915 C C . LYS A 1 111 ? 0.182 -3.655 15.772 1.00 95.50 111 LYS A C 1
ATOM 917 O O . LYS A 1 111 ? 0.186 -4.659 16.481 1.00 95.50 111 LYS A O 1
ATOM 922 N N . TYR A 1 112 ? -0.846 -3.325 14.994 1.00 95.62 112 TYR A N 1
ATOM 923 C CA . TYR A 1 112 ? -2.081 -4.111 14.899 1.00 95.62 112 TYR A CA 1
ATOM 924 C C . TYR A 1 112 ? -2.156 -4.966 13.628 1.00 95.62 112 TYR A C 1
ATOM 926 O O . TYR A 1 112 ? -3.194 -5.559 13.351 1.00 95.62 112 TYR A O 1
ATOM 934 N N . SER A 1 113 ? -1.064 -5.048 12.855 1.00 93.88 113 SER A N 1
ATOM 935 C CA . SER A 1 113 ? -1.000 -5.794 11.588 1.00 93.88 113 SER A CA 1
ATOM 936 C C . SER A 1 113 ? -2.099 -5.411 10.582 1.00 93.88 113 SER A C 1
ATOM 938 O O . SER A 1 113 ? -2.512 -6.220 9.758 1.00 93.88 113 SER A O 1
ATOM 940 N N . HIS A 1 114 ? -2.569 -4.161 10.610 1.00 96.12 114 HIS A N 1
ATOM 941 C CA . HIS A 1 114 ? -3.591 -3.665 9.687 1.00 96.12 114 HIS A CA 1
ATOM 942 C C . HIS A 1 114 ? -3.052 -3.383 8.278 1.00 96.12 114 HIS A C 1
ATOM 944 O O . HIS A 1 114 ? -3.856 -3.174 7.376 1.00 96.12 114 HIS A O 1
ATOM 950 N N . ILE A 1 115 ? -1.730 -3.407 8.054 1.00 94.81 115 ILE A N 1
ATOM 951 C CA . ILE A 1 115 ? -1.143 -3.229 6.712 1.00 94.81 115 ILE A CA 1
ATOM 952 C C . ILE A 1 115 ? -1.647 -4.298 5.731 1.00 94.81 115 ILE A C 1
ATOM 954 O O . ILE A 1 115 ? -1.979 -3.988 4.589 1.00 94.81 115 ILE A O 1
ATOM 958 N N . SER A 1 116 ? -1.736 -5.554 6.164 1.00 89.75 116 SER A N 1
ATOM 959 C CA . SER A 1 116 ? -2.164 -6.672 5.315 1.00 89.75 116 SER A CA 1
ATOM 960 C C . SER A 1 116 ? -3.682 -6.886 5.302 1.00 89.75 116 SER A C 1
ATOM 962 O O . SER A 1 116 ? -4.183 -7.687 4.512 1.00 89.75 116 SER A O 1
ATOM 964 N N . VAL A 1 117 ? -4.430 -6.158 6.139 1.00 91.00 117 VAL A N 1
ATOM 965 C CA . VAL A 1 117 ? -5.889 -6.261 6.232 1.00 91.00 117 VAL A CA 1
ATOM 966 C C . VAL A 1 117 ? -6.533 -5.302 5.237 1.00 91.00 117 VAL A C 1
ATOM 968 O O . VAL A 1 117 ? -6.524 -4.081 5.415 1.00 91.00 117 VAL A O 1
ATOM 971 N N . LEU A 1 118 ? -7.1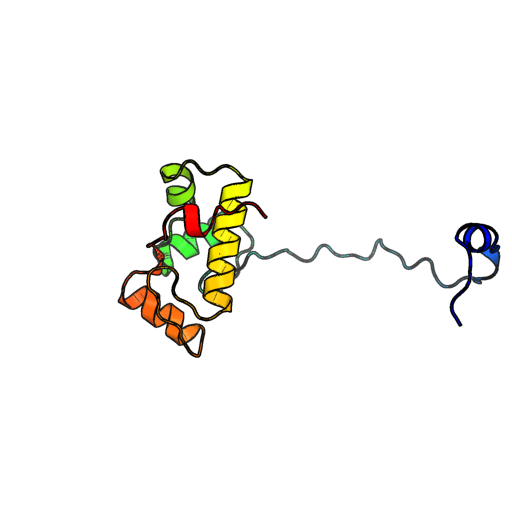24 -5.864 4.186 1.00 93.12 118 LEU A N 1
ATOM 972 C CA . LEU A 1 118 ? -7.894 -5.100 3.212 1.00 93.12 118 LEU A CA 1
ATOM 973 C C . LEU A 1 118 ? -9.381 -5.077 3.584 1.00 93.12 118 LEU A C 1
ATOM 975 O O . LEU A 1 118 ? -9.927 -6.116 3.961 1.00 93.12 118 LEU A O 1
ATOM 979 N N . PRO A 1 119 ? -10.058 -3.923 3.443 1.00 93.56 119 PRO A N 1
ATOM 980 C CA . PRO A 1 119 ? -11.505 -3.865 3.579 1.00 93.56 119 PRO A CA 1
ATOM 981 C C . PRO A 1 119 ? -12.187 -4.609 2.424 1.00 93.56 119 PRO A C 1
ATOM 983 O O . PRO A 1 119 ? -11.563 -4.934 1.406 1.00 93.56 119 PRO A O 1
ATOM 986 N N . GLU A 1 120 ? -13.491 -4.852 2.570 1.00 93.44 120 GLU A N 1
ATOM 987 C CA . GLU A 1 120 ? -14.291 -5.507 1.534 1.00 93.44 120 GLU A CA 1
ATOM 988 C C . GLU A 1 120 ? -14.115 -4.841 0.165 1.00 93.44 120 GLU A C 1
ATOM 990 O O . GLU A 1 120 ? -14.003 -3.619 0.049 1.00 93.44 120 GLU A O 1
ATOM 995 N N . ARG A 1 121 ? -14.136 -5.655 -0.898 1.00 94.62 121 ARG A N 1
ATOM 996 C CA . ARG A 1 121 ? -13.943 -5.198 -2.285 1.00 94.62 121 ARG A CA 1
ATOM 997 C C . ARG A 1 121 ? -14.877 -4.056 -2.674 1.00 94.62 121 ARG A C 1
ATOM 999 O O . ARG A 1 121 ? -14.460 -3.145 -3.380 1.00 94.62 121 ARG A O 1
ATOM 1006 N N . SER A 1 122 ? -16.109 -4.079 -2.174 1.00 94.44 122 SER A N 1
ATOM 1007 C CA . SER A 1 122 ? -17.106 -3.025 -2.376 1.00 94.44 122 SER A CA 1
ATOM 1008 C C . SER A 1 122 ? -16.621 -1.646 -1.912 1.00 94.44 122 SER A C 1
ATOM 1010 O O . SER A 1 122 ? -17.026 -0.643 -2.481 1.00 94.44 122 SER A O 1
ATOM 1012 N N . VAL A 1 123 ? -15.728 -1.555 -0.924 1.00 94.38 123 VAL A N 1
ATOM 1013 C CA . VAL A 1 123 ? -15.237 -0.275 -0.389 1.00 94.38 123 VAL A CA 1
ATOM 1014 C C . VAL A 1 123 ? -14.327 0.451 -1.381 1.00 94.38 123 VAL A C 1
ATOM 1016 O O . VAL A 1 123 ? -14.331 1.681 -1.429 1.00 94.38 123 VAL A O 1
ATOM 1019 N N . TRP A 1 124 ? -13.551 -0.286 -2.178 1.00 95.19 124 TRP A N 1
ATOM 1020 C CA . TRP A 1 124 ? -12.517 0.286 -3.048 1.00 95.19 124 TRP A CA 1
ATOM 1021 C C . TRP A 1 124 ? -12.732 0.033 -4.547 1.00 95.19 124 TRP A C 1
ATOM 1023 O O . TRP A 1 124 ? -12.179 0.764 -5.366 1.00 95.19 124 TRP A O 1
ATOM 1033 N N . ASP A 1 125 ? -13.563 -0.936 -4.937 1.00 95.62 125 ASP A N 1
ATOM 1034 C CA . ASP A 1 125 ? -13.916 -1.220 -6.335 1.00 95.62 125 ASP A CA 1
ATOM 1035 C C . ASP A 1 125 ? -15.238 -0.548 -6.745 1.00 95.62 125 ASP A C 1
ATOM 1037 O O . ASP A 1 125 ? -16.161 -1.183 -7.249 1.00 95.62 125 ASP A O 1
ATOM 1041 N N . GLN A 1 126 ? -15.344 0.759 -6.512 1.00 89.62 126 GLN A N 1
ATOM 1042 C CA . GLN A 1 126 ? -16.518 1.549 -6.897 1.00 89.62 126 GLN A CA 1
ATOM 1043 C C . GLN A 1 126 ? -16.440 1.957 -8.386 1.00 89.62 126 GLN A C 1
ATOM 1045 O O . GLN A 1 126 ? -15.330 2.147 -8.908 1.00 89.62 126 GLN A O 1
ATOM 1050 N N . PRO A 1 127 ? -17.570 2.060 -9.112 1.00 82.75 127 PRO A N 1
ATOM 1051 C CA . PRO A 1 127 ? -17.608 2.731 -10.410 1.00 82.75 127 PRO A CA 1
ATOM 1052 C C . PRO A 1 127 ? -17.274 4.217 -10.209 1.00 82.75 127 PRO A C 1
ATOM 1054 O O . PRO A 1 127 ? -17.759 4.830 -9.260 1.00 82.75 127 PRO A O 1
ATOM 1057 N N . GLN A 1 128 ? -16.383 4.753 -11.047 1.00 59.91 128 GLN A N 1
ATOM 1058 C CA . GLN A 1 128 ? -16.021 6.175 -11.033 1.00 59.91 128 GLN A CA 1
ATOM 1059 C C . GLN A 1 128 ? -17.000 6.982 -11.875 1.00 59.91 128 GLN A C 1
ATOM 1061 O O . GLN A 1 128 ? -17.448 6.427 -12.904 1.00 59.91 128 GLN A O 1
#

InterPro domains:
  IPR013087 Zinc finger C2H2-type [PS00028] (90-114)
  IPR013087 Zinc finger C2H2-type [PS50157] (88-119)
  IPR013087 Zinc finger C2H2-type [SM00355] (35-58)
  IPR013087 Zinc finger C2H2-type [SM00355] (88-114)
  IPR036236 Zinc finger C2H2 superfamily [SSF57667] (21-100)
  IPR040048 Zinc finger protein 277 [PTHR13267] (1-128)
  IPR041661 ZN622/Rei1/Reh1, zinc finger C2H2-type [PF12756] (37-121)

pLDDT: mean 86.37, std 16.32, range [38.72, 98.38]

Sequence (128 aa):
ELGKNWEDVQSEDDRALGDTNEEDWSDWEELPVFAVCLFCDKQAATNEELLGHMKDIHHFDLQKIKVDLGLNFYQQVKLVNFIRRQIHQCRCHGCPEKFQSKTELITHMEKYSHISVLPERSVWDQPQ

Secondary structure (DSSP, 8-state):
-----HHHHTTS-GGGS-------TT-------PEEPSSSS-EESSHHHHHHHHHHHH---HHHHHHHTT--HHHHHHHHHHHHHHHHTTB-SSSS-B-SSHHHHHHHHHHTTTTS-PPPHHHH----

Radius of gyration: 23.07 Å; chains: 1; bounding box: 35×56×56 Å

Foldseek 3Di:
DDDDDPVNVVPPDPVPPPDPDPPPPVPDDPDQDWDAALQDRDTDSDPVVNQCCCCPVVVANLVVVCVVVVDDPVLSVQQSVVSSVCLVQQHQQQDGDHDPHSVVSSVVCSVVVSSHPHDDSCVRVDDD

Organism: Aquarana catesbeiana (NCBI:txid8400)